Protein AF-A0AA46L5Q2-F1 (afdb_monomer_lite)

Sequence (73 aa):
MNRIKDYRTNLGITQQQLADELGVYQATVNRYEKGRSPNLKTCWQIINALCSLGAKCKFQDVFPDNTAPKKTA

Organism: Vibrio parahaemolyticus (NCBI:txid670)

Secondary structure (DSSP, 8-state):
---HHHHHHHTT--HHHHHHHHTS-HHHHHHHHTT-PPPHHHHHHHHHHHHHTT----HHHHS--TTS-----

Structure (mmCIF, N/CA/C/O backbone):
data_AF-A0AA46L5Q2-F1
#
_entry.id   AF-A0AA46L5Q2-F1
#
loop_
_atom_site.group_PDB
_atom_site.id
_atom_site.type_symbol
_atom_site.label_atom_id
_atom_site.label_alt_id
_atom_site.label_comp_id
_atom_site.label_asym_id
_atom_site.label_entity_id
_atom_site.label_seq_id
_atom_site.pdbx_PDB_ins_code
_atom_site.Cartn_x
_atom_site.Cartn_y
_atom_site.Cartn_z
_atom_site.occupancy
_atom_site.B_iso_or_equiv
_atom_site.auth_seq_id
_atom_site.auth_comp_id
_atom_site.auth_asym_id
_atom_site.auth_atom_id
_atom_site.pdbx_PDB_model_num
ATOM 1 N N . MET A 1 1 ? 6.450 6.042 -11.927 1.00 72.69 1 MET A N 1
ATOM 2 C CA . MET A 1 1 ? 6.584 5.996 -10.450 1.00 72.69 1 MET A CA 1
ATOM 3 C C . MET A 1 1 ? 5.273 5.437 -9.908 1.00 72.69 1 MET A C 1
ATOM 5 O O . MET A 1 1 ? 4.245 5.880 -10.401 1.00 72.69 1 MET A O 1
ATOM 9 N N . ASN A 1 2 ? 5.270 4.471 -8.983 1.00 88.94 2 ASN A N 1
ATOM 10 C CA . ASN A 1 2 ? 4.019 4.022 -8.345 1.00 88.94 2 ASN A CA 1
ATOM 11 C C . ASN A 1 2 ? 3.728 4.839 -7.077 1.00 88.94 2 ASN A C 1
ATOM 13 O O . ASN A 1 2 ? 4.615 5.519 -6.564 1.00 88.94 2 ASN A O 1
ATOM 17 N N . ARG A 1 3 ? 2.485 4.772 -6.598 1.00 93.38 3 ARG A N 1
ATOM 18 C CA . ARG A 1 3 ? 1.968 5.525 -5.442 1.00 93.38 3 ARG A CA 1
ATOM 19 C C . ARG A 1 3 ? 1.604 4.627 -4.259 1.00 93.38 3 ARG A C 1
ATOM 21 O O . ARG A 1 3 ? 0.855 5.027 -3.376 1.00 93.38 3 ARG A O 1
ATOM 28 N N . ILE A 1 4 ? 2.131 3.400 -4.224 1.00 94.69 4 ILE A N 1
ATOM 29 C CA . ILE A 1 4 ? 1.808 2.408 -3.182 1.00 94.69 4 ILE A CA 1
ATOM 30 C C . ILE A 1 4 ? 2.105 2.978 -1.792 1.00 94.69 4 ILE A C 1
ATOM 32 O O . ILE A 1 4 ? 1.261 2.915 -0.900 1.00 94.69 4 ILE A O 1
ATOM 36 N N . LYS A 1 5 ? 3.287 3.587 -1.635 1.00 95.25 5 LYS A N 1
ATOM 37 C CA . LYS A 1 5 ? 3.717 4.201 -0.378 1.00 95.25 5 LYS A CA 1
ATOM 38 C C . LYS A 1 5 ? 2.758 5.302 0.069 1.00 95.25 5 LYS A C 1
ATOM 40 O O . LYS A 1 5 ? 2.411 5.327 1.241 1.00 95.25 5 LYS A O 1
ATOM 45 N N . ASP A 1 6 ? 2.324 6.159 -0.852 1.00 94.69 6 ASP A N 1
ATOM 46 C CA . ASP A 1 6 ? 1.461 7.304 -0.549 1.00 94.69 6 ASP A CA 1
ATOM 47 C C . ASP A 1 6 ? 0.114 6.835 0.010 1.00 94.69 6 ASP A C 1
ATOM 49 O O . ASP A 1 6 ? -0.323 7.293 1.066 1.00 94.69 6 ASP A O 1
ATOM 53 N N . TYR A 1 7 ? -0.512 5.852 -0.646 1.00 95.56 7 TYR A N 1
ATOM 54 C CA . TYR A 1 7 ? -1.752 5.244 -0.158 1.00 95.56 7 TYR A CA 1
ATOM 55 C C . TYR A 1 7 ? -1.565 4.579 1.199 1.00 95.56 7 TYR A C 1
ATOM 57 O O . TYR A 1 7 ? -2.356 4.801 2.114 1.00 95.56 7 TYR A O 1
ATOM 65 N N . ARG A 1 8 ? -0.485 3.811 1.350 1.00 96.19 8 ARG A N 1
ATOM 66 C CA . ARG A 1 8 ? -0.154 3.138 2.602 1.00 96.19 8 ARG A CA 1
ATOM 67 C C . ARG A 1 8 ? 0.006 4.135 3.758 1.00 96.19 8 ARG A C 1
ATOM 69 O O . ARG A 1 8 ? -0.539 3.919 4.835 1.00 96.19 8 ARG A O 1
ATOM 76 N N . THR A 1 9 ? 0.731 5.235 3.546 1.00 96.12 9 THR A N 1
ATOM 77 C CA . THR A 1 9 ? 0.939 6.262 4.578 1.00 96.12 9 THR A CA 1
ATOM 78 C C . THR A 1 9 ? -0.323 7.062 4.869 1.00 96.12 9 THR A C 1
ATOM 80 O O . THR A 1 9 ? -0.557 7.383 6.028 1.00 96.12 9 THR A O 1
ATOM 83 N N . ASN A 1 10 ? -1.161 7.329 3.862 1.00 95.69 10 ASN A N 1
ATOM 84 C CA . ASN A 1 10 ? -2.446 8.007 4.058 1.00 95.69 10 ASN A CA 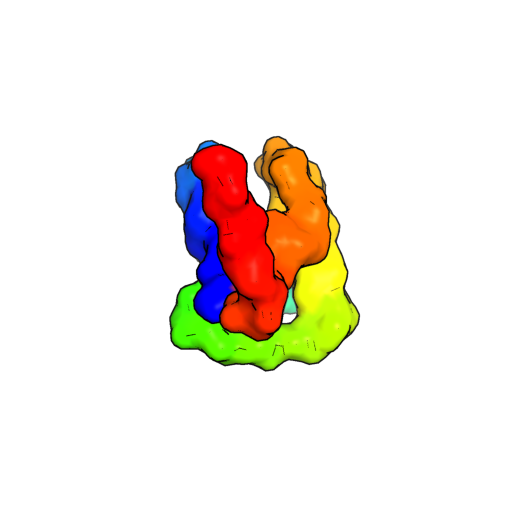1
ATOM 85 C C . ASN A 1 10 ? -3.427 7.166 4.886 1.00 95.69 10 ASN A C 1
ATOM 87 O O . ASN A 1 10 ? -4.238 7.721 5.619 1.00 95.69 10 ASN A O 1
ATOM 91 N N . LEU A 1 11 ? -3.329 5.837 4.800 1.00 94.38 11 LEU A N 1
ATOM 92 C CA . LEU A 1 11 ? -4.064 4.911 5.664 1.00 94.38 11 LEU A CA 1
ATOM 93 C C . LEU A 1 11 ? -3.443 4.745 7.061 1.00 94.38 11 LEU A C 1
ATOM 95 O O . LEU A 1 11 ? -4.040 4.098 7.914 1.00 94.38 11 LEU A O 1
ATOM 99 N N . GLY A 1 12 ? -2.239 5.273 7.304 1.00 96.38 12 GLY A N 1
ATOM 100 C CA . GLY A 1 12 ? -1.530 5.091 8.573 1.00 96.38 12 GLY A CA 1
ATOM 101 C C . GLY A 1 12 ? -1.036 3.662 8.828 1.00 96.38 12 GLY A C 1
ATOM 102 O O . GLY A 1 12 ? -0.668 3.341 9.954 1.00 96.38 12 GLY A O 1
ATOM 103 N N . ILE A 1 13 ? -1.000 2.801 7.805 1.00 96.69 13 ILE A N 1
ATOM 104 C CA . ILE A 1 13 ? -0.563 1.404 7.940 1.00 96.69 13 ILE A CA 1
ATOM 105 C C . ILE A 1 13 ? 0.939 1.255 7.648 1.00 96.69 13 ILE A C 1
ATOM 107 O O . ILE A 1 13 ? 1.554 2.019 6.897 1.00 96.69 13 ILE A O 1
ATOM 111 N N . THR A 1 14 ? 1.559 0.232 8.221 1.00 97.69 14 THR A N 1
ATOM 112 C CA . THR A 1 14 ? 2.973 -0.111 8.023 1.00 97.69 14 THR A CA 1
ATOM 113 C C . THR A 1 14 ? 3.188 -0.944 6.757 1.00 97.69 14 THR A C 1
ATOM 115 O O . THR A 1 14 ? 2.259 -1.527 6.199 1.00 97.69 14 THR A O 1
ATOM 118 N N . GLN A 1 15 ? 4.440 -1.032 6.289 1.00 97.81 15 GLN A N 1
ATOM 119 C CA . GLN A 1 15 ? 4.789 -1.936 5.183 1.00 97.81 15 GLN A CA 1
ATOM 120 C C . GLN A 1 15 ? 4.521 -3.406 5.537 1.00 97.81 15 GLN A C 1
ATOM 122 O O . GLN A 1 15 ? 4.195 -4.174 4.641 1.00 97.81 15 GLN A O 1
ATOM 127 N N . GLN A 1 16 ? 4.651 -3.782 6.817 1.00 97.94 16 GLN A N 1
ATOM 128 C CA . GLN A 1 16 ? 4.355 -5.135 7.288 1.00 97.94 16 GLN A CA 1
ATOM 129 C C . GLN A 1 16 ? 2.860 -5.439 7.171 1.00 97.94 16 GLN A C 1
ATOM 131 O O . GLN A 1 16 ? 2.516 -6.435 6.562 1.00 97.94 16 GLN A O 1
ATOM 136 N N . GLN A 1 17 ? 1.982 -4.534 7.612 1.00 97.50 17 GLN A N 1
ATOM 137 C CA . GLN A 1 17 ? 0.528 -4.726 7.494 1.00 97.50 17 GLN A CA 1
ATOM 138 C C . GLN A 1 17 ? 0.068 -4.891 6.039 1.00 97.50 17 GLN A C 1
ATOM 140 O O . GLN A 1 17 ? -0.755 -5.749 5.742 1.00 97.50 17 GLN A O 1
ATOM 145 N N . LEU A 1 18 ? 0.632 -4.111 5.109 1.00 97.12 18 LEU A N 1
ATOM 146 C CA . LEU A 1 18 ? 0.355 -4.306 3.683 1.00 97.12 18 LEU A CA 1
ATOM 147 C C . LEU A 1 18 ? 0.909 -5.646 3.168 1.00 97.12 18 LEU A C 1
ATOM 149 O O . LEU A 1 18 ? 0.313 -6.266 2.293 1.00 97.12 18 LEU A O 1
ATOM 153 N N . ALA A 1 19 ? 2.056 -6.089 3.682 1.00 97.44 19 ALA A N 1
ATOM 154 C CA . ALA A 1 19 ? 2.654 -7.363 3.305 1.00 97.44 19 ALA A CA 1
ATOM 155 C C . ALA A 1 19 ? 1.828 -8.555 3.810 1.00 97.44 19 ALA A C 1
ATOM 157 O O . ALA A 1 19 ? 1.634 -9.505 3.053 1.00 97.44 19 ALA A O 1
ATOM 158 N N . ASP A 1 20 ? 1.301 -8.459 5.031 1.00 97.44 20 ASP A N 1
ATOM 159 C CA . ASP A 1 20 ? 0.427 -9.455 5.652 1.00 97.44 20 ASP A CA 1
ATOM 160 C C . ASP A 1 20 ? -0.863 -9.625 4.835 1.00 97.44 20 ASP A C 1
ATOM 162 O O . ASP A 1 20 ? -1.210 -10.745 4.470 1.00 97.44 20 ASP A O 1
ATOM 166 N N . GLU A 1 21 ? -1.501 -8.517 4.435 1.00 96.44 21 GLU A N 1
ATOM 167 C CA . GLU A 1 21 ? -2.695 -8.530 3.570 1.00 96.44 21 GLU A CA 1
ATOM 168 C C . GLU A 1 21 ? -2.406 -9.133 2.181 1.00 96.44 21 GLU A C 1
ATOM 170 O O . GLU A 1 21 ? -3.251 -9.776 1.560 1.00 96.44 21 GLU A O 1
ATOM 175 N N . LEU A 1 22 ? -1.184 -8.946 1.677 1.00 95.12 22 LEU A N 1
ATOM 176 C CA . LEU A 1 22 ? -0.742 -9.490 0.392 1.00 95.12 22 LEU A CA 1
ATOM 177 C C . LEU A 1 22 ? -0.234 -10.936 0.468 1.00 95.12 22 LEU A C 1
ATOM 179 O O . LEU A 1 22 ? -0.007 -11.544 -0.583 1.00 95.12 22 LEU A O 1
ATOM 183 N N . GLY A 1 23 ? -0.012 -11.476 1.669 1.00 95.62 23 GLY A N 1
ATOM 184 C CA . GLY A 1 23 ? 0.637 -12.771 1.871 1.00 95.62 23 GLY A CA 1
ATOM 185 C C . GLY A 1 23 ? 2.089 -12.810 1.377 1.00 95.62 23 GLY A C 1
ATOM 186 O O . GLY A 1 23 ? 2.537 -13.826 0.844 1.00 95.62 23 GLY A O 1
ATOM 187 N N . VAL A 1 24 ? 2.827 -11.701 1.494 1.00 95.94 24 VAL A N 1
ATOM 188 C CA . VAL A 1 24 ? 4.236 -11.588 1.071 1.00 95.94 24 VAL A CA 1
ATOM 189 C C . VAL A 1 24 ? 5.121 -11.080 2.208 1.00 95.94 24 VAL A C 1
ATOM 191 O O . VAL A 1 24 ? 4.652 -10.625 3.241 1.00 95.94 24 VAL A O 1
ATOM 194 N N . TYR A 1 25 ? 6.438 -11.104 2.012 1.00 97.38 25 TYR A N 1
ATOM 195 C CA . TYR A 1 25 ? 7.373 -10.490 2.954 1.00 97.38 25 TYR A CA 1
ATOM 196 C C . TYR A 1 25 ? 7.350 -8.956 2.874 1.00 97.38 25 TYR A C 1
ATOM 19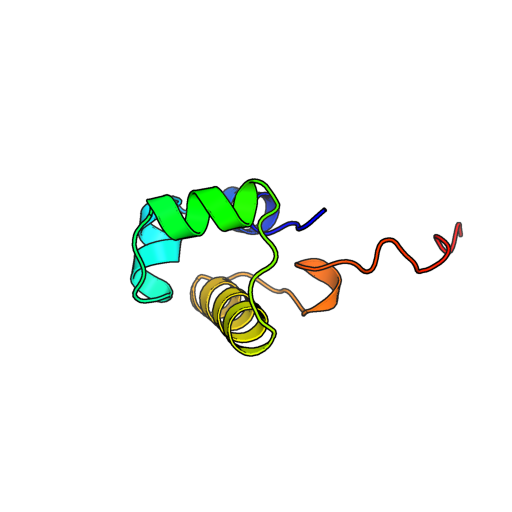8 O O . TYR A 1 25 ? 7.257 -8.383 1.785 1.00 97.38 25 TYR A O 1
ATOM 206 N N . GLN A 1 26 ? 7.575 -8.271 3.999 1.00 97.56 26 GLN A N 1
ATOM 207 C CA . GLN A 1 26 ? 7.715 -6.806 4.045 1.00 97.56 26 GLN A CA 1
ATOM 208 C C . GLN A 1 26 ? 8.803 -6.276 3.095 1.00 97.56 26 GLN A C 1
ATOM 210 O O . GLN A 1 26 ? 8.626 -5.236 2.455 1.00 97.56 26 GLN A O 1
ATOM 215 N N . ALA A 1 27 ? 9.891 -7.029 2.909 1.00 96.81 27 ALA A N 1
ATOM 216 C CA . ALA A 1 27 ? 10.940 -6.692 1.950 1.00 96.81 27 ALA A CA 1
ATOM 217 C C . ALA A 1 27 ? 10.423 -6.644 0.498 1.00 96.81 27 ALA A C 1
ATOM 219 O O . ALA A 1 27 ? 10.930 -5.869 -0.317 1.00 96.81 27 ALA A O 1
ATOM 220 N N . THR A 1 28 ? 9.409 -7.445 0.167 1.00 95.50 28 THR A N 1
ATOM 221 C CA . THR A 1 28 ? 8.751 -7.444 -1.144 1.00 95.50 28 THR A CA 1
ATOM 222 C C . THR A 1 28 ? 7.963 -6.151 -1.349 1.00 95.50 28 THR A C 1
ATOM 224 O O . THR A 1 28 ? 8.133 -5.500 -2.380 1.00 95.50 28 THR A O 1
ATOM 227 N N . VAL A 1 29 ? 7.200 -5.711 -0.342 1.00 96.25 29 VAL A N 1
ATOM 228 C CA . VAL A 1 29 ? 6.494 -4.416 -0.365 1.00 96.25 29 VAL A CA 1
ATOM 229 C C . VAL A 1 29 ? 7.478 -3.254 -0.508 1.00 96.25 29 VAL A C 1
ATOM 231 O O . VAL A 1 29 ? 7.294 -2.397 -1.369 1.00 96.25 29 VAL A O 1
ATOM 234 N N . ASN A 1 30 ? 8.582 -3.263 0.245 1.00 95.88 30 ASN A N 1
ATOM 235 C CA . ASN A 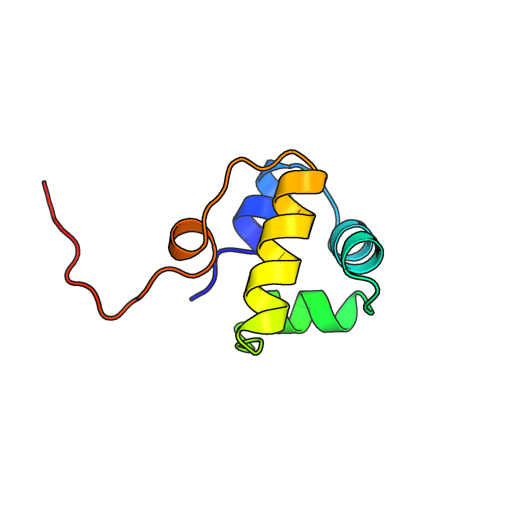1 30 ? 9.645 -2.259 0.122 1.00 95.88 30 ASN A CA 1
ATOM 236 C C . ASN A 1 30 ? 10.214 -2.187 -1.311 1.00 95.88 30 ASN A C 1
ATOM 238 O O . ASN A 1 30 ? 10.443 -1.102 -1.843 1.00 95.88 30 ASN A O 1
ATOM 242 N N . ARG A 1 31 ? 10.403 -3.334 -1.982 1.00 94.75 31 ARG A N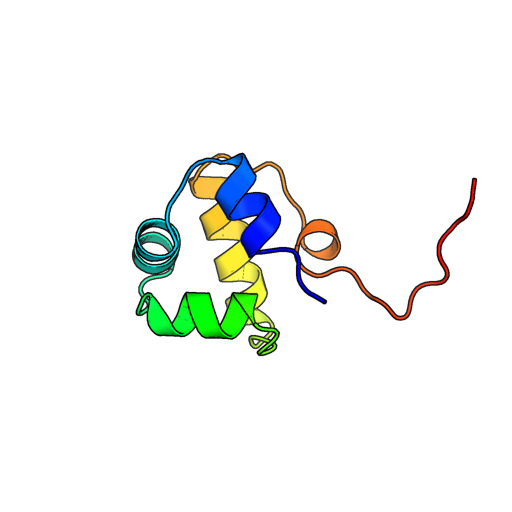 1
ATOM 243 C CA . ARG A 1 31 ? 10.838 -3.365 -3.392 1.00 94.75 31 ARG A CA 1
ATOM 244 C C . ARG A 1 31 ? 9.793 -2.757 -4.325 1.00 94.75 31 ARG A C 1
ATOM 246 O O . ARG A 1 31 ? 10.181 -2.022 -5.233 1.00 94.75 31 ARG A O 1
ATOM 253 N N . TYR A 1 32 ? 8.508 -3.046 -4.112 1.00 93.94 32 TYR A N 1
ATOM 254 C CA . TYR A 1 32 ? 7.436 -2.427 -4.893 1.00 93.94 32 TYR A CA 1
ATOM 255 C C . TYR A 1 32 ? 7.442 -0.911 -4.713 1.00 93.94 32 TYR A C 1
ATOM 257 O O . TYR A 1 32 ? 7.518 -0.194 -5.706 1.00 93.94 32 TYR A O 1
ATOM 265 N N . GLU A 1 33 ? 7.489 -0.410 -3.478 1.00 93.25 33 GLU A N 1
ATOM 266 C CA . GLU A 1 33 ? 7.531 1.035 -3.195 1.00 93.25 33 GLU A CA 1
ATOM 267 C C . GLU A 1 33 ? 8.764 1.735 -3.788 1.00 93.25 33 GLU A C 1
ATOM 269 O O . GLU A 1 33 ? 8.690 2.898 -4.176 1.00 93.25 33 GLU A O 1
ATOM 274 N N . LYS A 1 34 ? 9.896 1.031 -3.915 1.00 91.69 34 LYS A N 1
ATOM 275 C CA . LYS A 1 34 ? 11.124 1.550 -4.545 1.00 91.69 34 LYS A CA 1
ATOM 276 C C . LYS A 1 34 ? 11.118 1.510 -6.077 1.00 91.69 34 LYS A C 1
ATOM 278 O O . LYS A 1 34 ? 12.121 1.857 -6.693 1.00 91.69 34 LYS A O 1
ATOM 283 N N . GLY A 1 35 ? 10.014 1.103 -6.701 1.00 82.75 35 GLY A N 1
ATOM 284 C CA . GLY A 1 35 ? 9.851 1.152 -8.153 1.00 82.75 35 GLY A CA 1
ATOM 285 C C . GLY A 1 35 ? 10.076 -0.173 -8.877 1.00 82.75 35 GLY A C 1
ATOM 286 O O . GLY A 1 35 ? 10.121 -0.177 -10.106 1.00 82.75 35 GLY A O 1
ATOM 287 N N . ARG A 1 36 ? 10.169 -1.310 -8.170 1.00 84.31 36 ARG A N 1
ATOM 288 C CA . ARG A 1 36 ? 10.072 -2.613 -8.842 1.00 84.31 36 ARG A CA 1
ATOM 289 C C . ARG A 1 36 ? 8.641 -2.803 -9.336 1.00 84.31 36 ARG A C 1
ATOM 291 O O . ARG A 1 36 ? 7.733 -2.950 -8.523 1.00 84.31 36 ARG A O 1
ATOM 298 N N . SER A 1 37 ? 8.457 -2.832 -10.652 1.00 78.31 37 SER A N 1
ATOM 299 C CA . SER A 1 37 ? 7.158 -3.091 -11.271 1.00 78.31 37 SER A CA 1
ATOM 300 C C . SER A 1 37 ? 6.706 -4.522 -10.957 1.00 78.31 37 SER A C 1
ATOM 302 O O . SER A 1 37 ? 7.386 -5.476 -11.353 1.00 78.31 37 SER A O 1
ATOM 304 N N . PRO A 1 38 ? 5.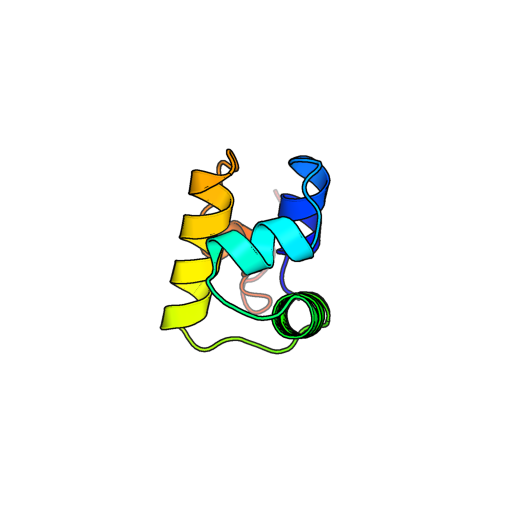597 -4.700 -10.222 1.00 85.38 38 PRO A N 1
ATOM 305 C CA . PRO A 1 38 ? 4.980 -6.005 -10.076 1.00 85.38 38 PRO A CA 1
ATOM 306 C C . PRO A 1 38 ? 4.422 -6.473 -11.426 1.00 85.38 38 PRO A C 1
ATOM 308 O O . PRO A 1 38 ? 4.232 -5.677 -12.347 1.00 85.38 38 PRO A O 1
ATOM 311 N N . ASN A 1 39 ? 4.121 -7.765 -11.547 1.00 90.94 39 ASN A N 1
ATOM 312 C CA . ASN A 1 39 ? 3.316 -8.228 -12.678 1.00 90.94 39 ASN A CA 1
ATOM 313 C C . ASN A 1 39 ? 1.861 -7.739 -12.530 1.00 90.94 39 ASN A C 1
ATOM 315 O O . ASN A 1 39 ? 1.438 -7.324 -11.450 1.00 90.94 39 ASN A O 1
ATOM 319 N N . LEU A 1 40 ? 1.077 -7.831 -13.608 1.00 89.56 40 LEU A N 1
ATOM 320 C CA . LEU A 1 40 ? -0.304 -7.340 -13.630 1.00 89.56 40 LEU A CA 1
ATOM 321 C C . LEU A 1 40 ? -1.168 -7.940 -12.508 1.00 89.56 40 LEU A C 1
ATOM 323 O O . LEU A 1 40 ? -1.917 -7.217 -11.857 1.00 89.56 40 LEU A O 1
ATOM 327 N N . LYS A 1 41 ? -1.029 -9.245 -12.243 1.00 92.69 41 LYS A N 1
ATOM 328 C CA . LYS A 1 41 ? -1.751 -9.931 -11.163 1.00 92.69 41 LYS A CA 1
ATOM 329 C C . LYS A 1 41 ? -1.427 -9.307 -9.805 1.00 92.69 41 LYS A C 1
ATOM 331 O O . LYS A 1 41 ? -2.336 -8.994 -9.043 1.00 92.69 41 LYS A O 1
ATOM 336 N N . THR A 1 42 ? -0.150 -9.077 -9.523 1.00 92.94 42 THR A N 1
ATOM 337 C CA . THR A 1 42 ? 0.292 -8.460 -8.274 1.00 92.94 42 THR A CA 1
ATOM 338 C C . THR A 1 42 ? -0.161 -7.007 -8.163 1.00 92.94 42 THR A C 1
ATOM 340 O O . THR A 1 42 ? -0.527 -6.585 -7.072 1.00 92.94 42 THR A O 1
ATOM 343 N N . CYS A 1 43 ? -0.221 -6.248 -9.261 1.00 93.38 43 CYS A N 1
ATOM 344 C CA . CYS A 1 43 ? -0.797 -4.900 -9.234 1.00 93.38 43 CYS A CA 1
ATOM 345 C C . CYS A 1 43 ? -2.252 -4.920 -8.742 1.00 93.38 43 CYS A C 1
ATOM 347 O O . CYS A 1 43 ? -2.608 -4.141 -7.860 1.00 93.38 43 CYS A O 1
ATOM 349 N N . TRP A 1 44 ? -3.071 -5.851 -9.244 1.00 94.00 44 TRP A N 1
ATOM 350 C CA . TRP A 1 44 ? -4.444 -6.034 -8.761 1.00 94.00 44 TRP A CA 1
ATOM 351 C C . TRP A 1 44 ? -4.506 -6.475 -7.300 1.00 94.00 44 TRP A C 1
ATOM 353 O O . TRP A 1 44 ? -5.321 -5.949 -6.548 1.00 94.00 44 TRP A O 1
ATOM 363 N N . GLN A 1 45 ? -3.621 -7.378 -6.869 1.00 95.31 45 GLN A N 1
ATOM 364 C CA . GLN A 1 45 ? -3.540 -7.776 -5.459 1.00 95.31 45 GLN A CA 1
ATOM 365 C C . GLN A 1 45 ? -3.216 -6.583 -4.552 1.00 95.31 45 GLN A C 1
ATOM 367 O O . GLN A 1 45 ? -3.856 -6.425 -3.521 1.00 95.31 45 GLN A O 1
ATOM 372 N N . ILE A 1 46 ? -2.285 -5.713 -4.956 1.00 94.94 46 ILE A N 1
ATOM 373 C CA . ILE A 1 46 ? -1.932 -4.490 -4.217 1.00 94.94 46 ILE A CA 1
ATOM 374 C C . ILE A 1 46 ? -3.130 -3.552 -4.099 1.00 94.94 46 ILE A C 1
ATOM 376 O O . ILE A 1 46 ? -3.398 -3.052 -3.011 1.00 94.94 46 ILE A O 1
ATOM 380 N N . ILE A 1 47 ? -3.869 -3.332 -5.187 1.00 94.88 47 ILE A N 1
ATOM 381 C CA . ILE A 1 47 ? -5.068 -2.482 -5.162 1.00 94.88 47 ILE A CA 1
ATOM 382 C C . ILE A 1 47 ? -6.119 -3.078 -4.226 1.00 94.88 47 ILE A C 1
ATOM 384 O O . ILE A 1 47 ? -6.650 -2.369 -3.378 1.00 94.88 47 ILE A O 1
ATOM 388 N N . ASN A 1 48 ? -6.384 -4.380 -4.337 1.00 95.38 48 ASN A N 1
ATOM 389 C CA . ASN A 1 48 ? -7.366 -5.056 -3.494 1.00 95.38 48 ASN A CA 1
ATOM 390 C C . ASN A 1 48 ? -6.971 -5.013 -2.015 1.00 95.38 48 ASN A C 1
ATOM 392 O O . ASN A 1 48 ? -7.821 -4.716 -1.185 1.00 95.38 48 ASN A O 1
ATOM 396 N N . ALA A 1 49 ? -5.693 -5.232 -1.696 1.00 96.00 49 ALA A N 1
ATOM 397 C CA . ALA A 1 49 ? -5.170 -5.130 -0.337 1.00 96.00 49 ALA A CA 1
ATOM 398 C C . ALA A 1 49 ? -5.327 -3.708 0.222 1.00 96.00 49 ALA A C 1
ATOM 400 O O . ALA A 1 49 ? -5.838 -3.520 1.320 1.00 96.00 49 ALA A O 1
ATOM 401 N N . LEU A 1 50 ? -4.963 -2.684 -0.555 1.00 95.44 50 LEU A N 1
ATOM 402 C CA . LEU A 1 50 ? -5.157 -1.290 -0.148 1.00 95.44 50 LEU A CA 1
ATOM 403 C C . LEU A 1 50 ? -6.643 -0.970 0.071 1.00 95.44 50 LEU A C 1
ATOM 405 O O . LEU A 1 50 ? -6.979 -0.323 1.060 1.00 95.44 50 LEU A O 1
ATOM 409 N N . CYS A 1 51 ? -7.530 -1.440 -0.809 1.00 94.31 51 CYS A N 1
ATOM 410 C CA . CYS A 1 51 ? -8.975 -1.263 -0.665 1.00 94.31 51 CYS A CA 1
ATOM 411 C C . CYS A 1 51 ? -9.545 -1.982 0.564 1.00 94.31 51 CYS A C 1
ATOM 413 O O . CYS A 1 51 ? -10.353 -1.398 1.282 1.00 94.31 51 CYS A O 1
ATOM 415 N N . SER A 1 52 ? -9.092 -3.209 0.834 1.00 94.38 52 SER A N 1
ATOM 416 C CA . SER A 1 52 ? -9.439 -3.993 2.029 1.00 94.38 52 SER A CA 1
ATOM 417 C C . SER A 1 52 ? -9.055 -3.248 3.313 1.00 94.38 52 SER A C 1
ATOM 419 O O . SER A 1 52 ? -9.843 -3.149 4.250 1.00 94.38 52 SER A O 1
ATOM 421 N N . LEU A 1 53 ? -7.888 -2.597 3.303 1.00 93.56 53 LEU A N 1
ATOM 422 C CA . LEU A 1 53 ? -7.364 -1.793 4.412 1.00 93.56 53 LEU A CA 1
ATOM 423 C C . LEU A 1 53 ? -7.967 -0.375 4.493 1.00 93.56 53 LEU A C 1
ATOM 425 O O . LEU A 1 53 ? -7.546 0.425 5.329 1.00 93.56 53 LEU A O 1
ATOM 429 N N . GLY A 1 54 ? -8.950 -0.051 3.646 1.00 92.62 54 GLY A N 1
ATOM 430 C CA . GLY A 1 54 ? -9.729 1.188 3.719 1.00 92.62 54 GLY A CA 1
ATOM 431 C C . GLY A 1 54 ? -9.365 2.269 2.697 1.00 92.62 54 GLY A C 1
ATOM 432 O O . GLY A 1 54 ? -9.947 3.357 2.738 1.00 92.62 54 GLY A O 1
ATOM 433 N N . ALA A 1 55 ? -8.447 2.020 1.755 1.00 93.50 55 ALA A N 1
ATOM 434 C CA . ALA A 1 55 ? -8.186 2.977 0.678 1.00 93.50 55 ALA A CA 1
ATOM 435 C C . ALA A 1 55 ? -9.329 2.990 -0.339 1.00 93.50 55 ALA A C 1
ATOM 437 O O . ALA A 1 55 ? -9.855 1.963 -0.751 1.00 93.50 55 ALA A O 1
ATOM 438 N N . LYS A 1 56 ? -9.649 4.177 -0.850 1.00 92.25 56 LYS A N 1
ATOM 439 C CA . LYS A 1 56 ? -10.439 4.326 -2.076 1.00 92.25 56 LYS A CA 1
ATOM 440 C C . LYS A 1 56 ? -9.472 4.626 -3.212 1.00 92.25 56 LYS A C 1
ATOM 442 O O . LYS A 1 56 ? -9.034 5.764 -3.362 1.00 92.25 56 LYS A O 1
ATOM 447 N N . CYS A 1 57 ? -9.088 3.600 -3.966 1.00 89.69 57 CYS A N 1
ATOM 448 C CA . CYS A 1 57 ? -8.120 3.731 -5.052 1.00 89.69 57 CYS A CA 1
ATOM 449 C C . CYS A 1 57 ? -8.461 2.822 -6.236 1.00 89.69 57 CYS A C 1
ATOM 451 O O . CYS A 1 57 ? -9.097 1.779 -6.083 1.00 89.69 57 CYS A O 1
ATOM 453 N N . LYS A 1 58 ? -8.052 3.241 -7.433 1.00 89.94 58 LYS A N 1
ATOM 454 C CA . LYS A 1 58 ? -8.145 2.473 -8.677 1.00 89.94 58 LYS A CA 1
ATOM 455 C C . LYS A 1 58 ? -6.749 2.211 -9.228 1.00 89.94 58 LYS A C 1
ATOM 457 O O . LYS A 1 58 ? -5.762 2.802 -8.792 1.00 89.94 58 LYS A O 1
ATOM 462 N N . PHE A 1 59 ? -6.675 1.359 -10.249 1.00 89.81 59 PHE A N 1
ATOM 463 C CA . PHE A 1 59 ? -5.413 0.996 -10.891 1.00 89.81 59 PHE A CA 1
ATOM 464 C C . PHE A 1 59 ? -4.576 2.210 -11.300 1.00 89.81 59 PHE A C 1
ATOM 466 O O . PHE A 1 59 ? -3.412 2.293 -10.927 1.00 89.81 59 PHE A O 1
ATOM 473 N N . GLN A 1 60 ? -5.178 3.175 -11.996 1.00 89.50 60 GLN A N 1
ATOM 474 C CA . GLN A 1 60 ? -4.481 4.376 -12.467 1.00 89.50 60 GLN A CA 1
ATOM 475 C C . GLN A 1 60 ? -4.054 5.316 -11.335 1.00 89.50 60 GLN A C 1
ATOM 477 O O . GLN A 1 60 ? -3.131 6.105 -11.517 1.00 89.50 60 GLN A O 1
ATOM 482 N N . ASP A 1 61 ? -4.686 5.227 -10.163 1.00 89.81 61 ASP A N 1
ATOM 483 C CA . ASP A 1 61 ? -4.312 6.070 -9.035 1.00 89.81 61 ASP A CA 1
ATOM 484 C C . ASP A 1 61 ? -3.056 5.536 -8.336 1.00 89.81 61 ASP A C 1
ATOM 486 O O . ASP A 1 61 ? -2.188 6.313 -7.939 1.00 89.81 61 ASP A O 1
ATOM 490 N N . VAL A 1 62 ? -2.939 4.207 -8.213 1.00 90.12 62 VAL A N 1
ATOM 491 C CA . VAL A 1 62 ? -1.795 3.526 -7.577 1.00 90.12 62 VAL A CA 1
ATOM 492 C C . VAL A 1 62 ? -0.634 3.340 -8.560 1.00 90.12 62 VAL A C 1
ATOM 494 O O . VAL A 1 62 ? 0.536 3.492 -8.195 1.00 90.12 62 VAL A O 1
ATOM 497 N N . PHE A 1 63 ? -0.949 3.044 -9.818 1.00 90.44 63 PHE A N 1
ATOM 498 C CA . PHE A 1 63 ? -0.011 2.821 -10.915 1.00 90.44 63 PHE A CA 1
ATOM 499 C C . PHE A 1 63 ? -0.315 3.800 -12.062 1.00 90.44 63 PHE A C 1
ATOM 501 O O . PHE A 1 63 ? -0.848 3.390 -13.095 1.00 90.44 63 PHE A O 1
ATOM 508 N N . PRO A 1 64 ? -0.016 5.102 -11.891 1.00 85.25 64 PRO A N 1
ATOM 509 C CA . PRO A 1 64 ? -0.266 6.089 -12.930 1.00 85.25 64 PRO A CA 1
ATOM 510 C C . PRO A 1 64 ? 0.615 5.832 -14.151 1.00 85.25 64 PRO A C 1
ATOM 512 O O . PRO A 1 64 ? 1.822 5.584 -14.038 1.00 85.25 64 PRO A O 1
ATOM 515 N N . ASP A 1 65 ? -0.003 5.932 -15.323 1.00 73.88 65 ASP A N 1
ATOM 516 C CA . ASP A 1 65 ? 0.691 5.836 -16.595 1.00 73.88 65 ASP A CA 1
ATOM 517 C C . ASP A 1 65 ? 1.453 7.146 -16.836 1.00 73.88 65 ASP A C 1
ATOM 519 O O . ASP A 1 65 ? 0.874 8.175 -17.185 1.00 73.88 65 ASP A O 1
ATOM 523 N N . ASN A 1 66 ? 2.771 7.132 -16.628 1.00 65.31 66 ASN A N 1
ATOM 524 C CA . ASN A 1 66 ? 3.625 8.302 -16.881 1.00 65.31 66 ASN A CA 1
ATOM 525 C C . ASN A 1 66 ? 3.791 8.604 -18.386 1.00 65.31 66 ASN A C 1
ATOM 527 O O . ASN A 1 66 ? 4.551 9.500 -18.749 1.00 65.31 66 ASN A O 1
ATOM 531 N N . THR A 1 67 ? 3.107 7.852 -19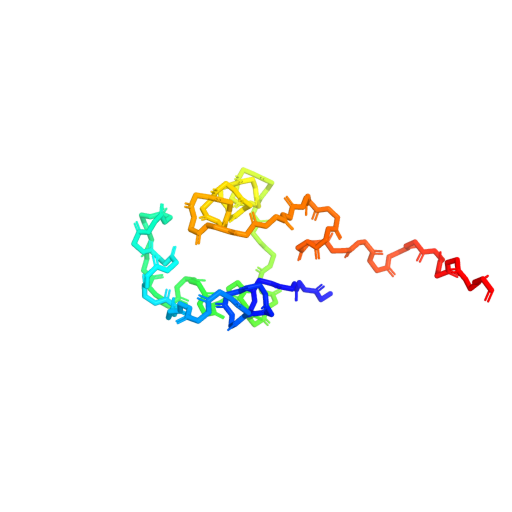.249 1.00 57.28 67 THR A N 1
ATOM 532 C CA . THR A 1 67 ? 3.073 8.029 -20.703 1.00 57.28 67 THR A CA 1
ATOM 533 C C . THR A 1 67 ? 1.885 8.873 -21.173 1.00 57.28 67 THR A C 1
ATOM 535 O O . THR A 1 67 ? 1.896 9.362 -22.302 1.00 57.28 67 THR A O 1
ATOM 538 N N . ALA A 1 68 ? 0.876 9.097 -20.322 1.00 49.78 68 ALA A N 1
ATOM 539 C CA . ALA A 1 68 ? -0.266 9.932 -20.670 1.00 49.78 68 ALA A CA 1
ATOM 540 C C . ALA A 1 68 ? 0.102 11.426 -20.545 1.00 49.78 68 ALA A C 1
ATOM 542 O O . ALA A 1 68 ? 0.635 11.836 -19.506 1.00 49.78 68 ALA A O 1
ATOM 543 N N . PRO A 1 69 ? -0.186 12.272 -21.556 1.00 47.59 69 PRO A N 1
ATOM 544 C CA . PRO A 1 69 ? 0.014 13.708 -21.431 1.00 47.59 69 PRO A CA 1
ATOM 545 C C . PRO A 1 69 ? -0.830 14.209 -20.261 1.00 47.59 69 PRO A C 1
ATOM 547 O O . PRO A 1 69 ? -2.034 13.945 -20.189 1.00 47.59 69 PRO A O 1
ATOM 550 N N . LYS A 1 70 ? -0.190 14.915 -19.320 1.00 46.44 70 LYS A N 1
ATOM 551 C CA . LYS A 1 70 ? -0.887 15.605 -18.233 1.00 46.44 70 LYS A CA 1
ATOM 552 C C . LYS A 1 70 ? -1.961 16.481 -18.879 1.00 46.44 70 LYS A C 1
ATOM 554 O O . LYS A 1 70 ? -1.622 17.442 -19.564 1.00 46.44 70 LYS A O 1
ATOM 559 N N . LYS A 1 71 ? -3.242 16.149 -18.695 1.00 50.19 71 LYS A N 1
ATOM 560 C CA . LYS A 1 71 ? -4.329 17.094 -18.965 1.00 50.19 71 LYS A CA 1
ATOM 561 C C . LYS A 1 71 ? -4.193 18.211 -17.936 1.00 50.19 71 LYS A C 1
ATOM 563 O O . LYS A 1 71 ? -4.687 18.096 -16.819 1.00 50.19 71 LYS A O 1
ATOM 568 N N . THR A 1 72 ? -3.424 19.228 -18.303 1.00 45.84 72 THR A N 1
ATOM 569 C CA . THR A 1 72 ? -3.424 20.540 -17.667 1.00 45.84 72 THR A CA 1
ATOM 570 C C . THR A 1 72 ? -4.806 21.131 -17.933 1.00 45.84 72 THR A C 1
ATOM 572 O O . THR A 1 72 ? -5.173 21.305 -19.095 1.00 45.84 72 THR A O 1
ATOM 575 N N . ALA A 1 73 ? -5.597 21.299 -16.874 1.00 38.66 73 ALA A N 1
ATOM 576 C CA . ALA A 1 73 ? -6.804 22.118 -16.898 1.00 38.66 73 ALA A CA 1
ATOM 577 C C . ALA A 1 73 ? -6.414 23.591 -16.748 1.00 38.66 73 ALA A C 1
ATOM 579 O O . ALA A 1 73 ? -5.402 23.844 -16.051 1.00 38.66 73 ALA A O 1
#

Foldseek 3Di:
DFCLVVLCVVLVHDLCQLCVQLVHDSVVSVCVVVPDDDPPVVLVSSVVSSVVSPDDDDSCNGVPDPPDPPPDD

Radius of gyration: 12.17 Å; chains: 1; bounding box: 22×35×30 Å

pLDDT: mean 88.17, std 14.44, range [38.66, 97.94]

InterPro domains:
  IPR001387 Cro/C1-type, helix-turn-helix domain [PF01381] (4-50)
  IPR001387 Cro/C1-type, helix-turn-helix domain [PS50943] (4-56)
  IPR001387 Cro/C1-type, helix-turn-helix domain [SM00530] (3-56)
  IPR001387 Cro/C1-type, helix-turn-helix domain [cd00093] (1-50)
  IPR010982 Lambda repressor-like, DNA-binding domain superfamily [G3DSA:1.10.260.40] (1-53)
  IPR010982 Lambda repressor-like, DNA-binding domain superfamily [SSF47413] (2-50)